Protein AF-A0A3N5QL52-F1 (afdb_monomer)

Mean predicted aligned error: 6.04 Å

Foldseek 3Di:
DDDPPHCPVVQVVQVPDPDPPDDGDDVPPVVVVVVVVVVVVVVVVVVD

Sequence (48 aa):
YGASFGGIAALLAMLNSCANGVTVVNIDNGFGAGYAAALINRREERET

Secondary structure (DSSP, 8-state):
---TTTTHHHHH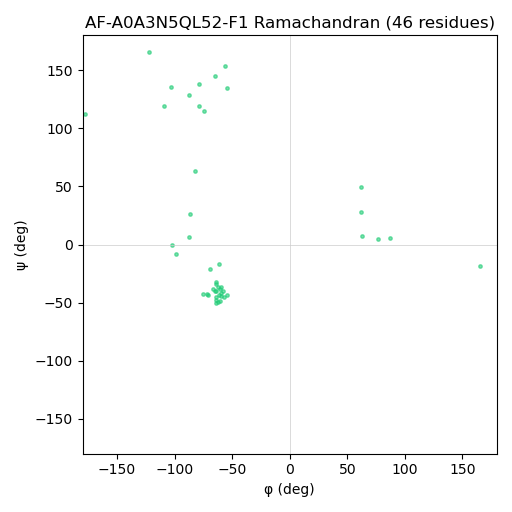HHHT---TT-----TT-HHHHHHHHHHHHHHHTT--

Radius of gyration: 13.54 Å; Cα contacts (8 Å, |Δi|>4): 17; chains: 1; bounding box: 28×17×36 Å

pLDDT: mean 85.99, std 13.33, range [49.62, 97.44]

Structure (mmCIF, N/CA/C/O backbone):
data_AF-A0A3N5QL52-F1
#
_entry.id   AF-A0A3N5QL52-F1
#
loop_
_atom_site.group_PDB
_atom_site.id
_atom_site.type_symbol
_atom_site.label_atom_id
_atom_site.label_alt_id
_atom_site.label_comp_id
_atom_site.label_asym_id
_atom_site.label_entity_id
_atom_site.label_seq_id
_atom_site.pdbx_PDB_ins_code
_atom_site.Cartn_x
_atom_site.Cartn_y
_atom_site.Cartn_z
_atom_site.occupancy
_atom_site.B_iso_or_equiv
_atom_site.auth_seq_id
_atom_site.auth_comp_id
_atom_site.auth_asym_id
_atom_site.auth_atom_id
_atom_site.pdbx_PDB_model_num
ATOM 1 N N . TYR A 1 1 ? 7.986 9.193 -11.932 1.00 49.62 1 TYR A N 1
ATOM 2 C CA . TYR A 1 1 ? 7.779 8.597 -10.596 1.00 49.62 1 TYR A CA 1
ATOM 3 C C . TYR A 1 1 ? 7.142 7.200 -10.610 1.00 49.62 1 TYR A C 1
ATOM 5 O O . TYR A 1 1 ? 6.841 6.680 -9.548 1.00 49.62 1 TYR A O 1
ATOM 13 N N . GLY A 1 2 ? 7.028 6.518 -11.757 1.00 57.19 2 GLY A N 1
ATOM 14 C CA . GLY A 1 2 ? 6.625 5.108 -11.791 1.00 57.19 2 GLY A CA 1
ATOM 15 C C . GLY A 1 2 ? 6.631 4.585 -13.223 1.00 57.19 2 GLY A C 1
ATOM 16 O O . GLY A 1 2 ? 5.882 5.106 -14.036 1.00 57.19 2 GLY A O 1
ATOM 17 N N . ALA A 1 3 ? 7.558 3.668 -13.522 1.00 55.56 3 ALA A N 1
ATOM 18 C CA . ALA A 1 3 ? 7.623 2.768 -14.693 1.00 55.56 3 ALA A CA 1
ATOM 19 C C . ALA A 1 3 ? 9.025 2.136 -14.829 1.00 55.56 3 ALA A C 1
ATOM 21 O O . ALA A 1 3 ? 9.179 1.108 -15.476 1.00 55.56 3 ALA A O 1
ATOM 22 N N . SER A 1 4 ? 10.056 2.703 -14.195 1.00 62.75 4 SER A N 1
ATOM 23 C CA . SER A 1 4 ? 11.368 2.055 -14.120 1.00 62.75 4 SER A CA 1
ATOM 24 C C . SER A 1 4 ? 11.294 0.904 -13.110 1.00 62.75 4 SER A C 1
ATOM 26 O O . SER A 1 4 ? 11.057 1.147 -11.928 1.00 62.75 4 SER A O 1
ATOM 28 N N . PHE A 1 5 ? 11.459 -0.341 -13.572 1.00 72.44 5 PHE A N 1
ATOM 29 C CA . PHE A 1 5 ? 11.498 -1.554 -12.734 1.00 72.44 5 PHE A CA 1
ATOM 30 C C . PHE A 1 5 ? 10.212 -1.851 -11.930 1.00 72.44 5 PHE A C 1
ATOM 32 O O . PHE A 1 5 ? 10.257 -2.087 -10.725 1.00 72.44 5 PHE A O 1
ATOM 39 N N . GLY A 1 6 ? 9.038 -1.832 -12.574 1.00 82.06 6 GLY A N 1
ATOM 40 C CA . GLY A 1 6 ? 7.817 -2.406 -11.974 1.00 82.06 6 GLY A CA 1
ATOM 41 C C . GLY A 1 6 ? 7.354 -1.748 -10.666 1.00 82.06 6 GLY A C 1
ATOM 42 O O . GLY A 1 6 ? 6.762 -2.404 -9.820 1.00 82.06 6 GLY A O 1
ATOM 43 N N . GLY A 1 7 ? 7.655 -0.460 -10.468 1.00 85.50 7 GLY A N 1
ATOM 44 C CA . GLY A 1 7 ? 7.181 0.296 -9.303 1.00 85.50 7 GLY A CA 1
ATOM 45 C C . GLY A 1 7 ? 8.063 0.208 -8.053 1.00 85.50 7 GLY A C 1
ATOM 46 O O . GLY A 1 7 ? 7.710 0.808 -7.041 1.00 85.50 7 GLY A O 1
ATOM 47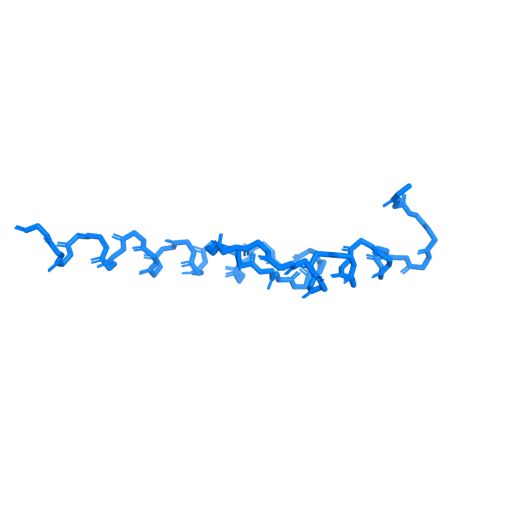 N N . ILE A 1 8 ? 9.235 -0.438 -8.115 1.00 88.19 8 ILE A N 1
ATOM 48 C CA . ILE A 1 8 ? 10.180 -0.534 -6.983 1.00 88.19 8 ILE A CA 1
ATOM 49 C C . ILE A 1 8 ? 10.553 0.849 -6.429 1.00 88.19 8 ILE A C 1
ATOM 51 O O . ILE A 1 8 ? 10.528 1.052 -5.219 1.00 88.19 8 ILE A O 1
ATOM 55 N N . ALA A 1 9 ? 10.830 1.831 -7.294 1.00 87.75 9 ALA A N 1
ATOM 56 C CA . ALA A 1 9 ? 11.141 3.194 -6.854 1.00 87.75 9 ALA A CA 1
ATOM 57 C C . ALA A 1 9 ? 9.992 3.839 -6.054 1.00 87.75 9 ALA A C 1
ATOM 59 O O . ALA A 1 9 ? 10.244 4.552 -5.086 1.00 87.75 9 ALA A O 1
ATOM 60 N N . ALA A 1 10 ? 8.738 3.568 -6.428 1.00 87.00 10 ALA A N 1
ATOM 61 C CA . ALA A 1 10 ? 7.570 4.068 -5.710 1.00 87.00 10 ALA A CA 1
ATOM 62 C C . ALA A 1 10 ? 7.392 3.347 -4.364 1.00 87.00 10 ALA A C 1
ATOM 64 O O . ALA A 1 10 ? 7.162 4.000 -3.350 1.00 87.00 10 ALA A O 1
ATOM 65 N N . LEU A 1 11 ? 7.571 2.021 -4.336 1.00 89.12 11 LEU A N 1
ATOM 66 C CA . LEU A 1 11 ? 7.500 1.232 -3.106 1.00 89.12 11 LEU A CA 1
ATOM 67 C C . LEU A 1 11 ? 8.552 1.684 -2.082 1.00 89.12 11 LEU A C 1
ATOM 69 O O . LEU A 1 11 ? 8.209 1.937 -0.928 1.00 89.12 11 LEU A O 1
ATOM 73 N N . LEU A 1 12 ? 9.814 1.836 -2.502 1.00 88.19 12 LEU A N 1
ATOM 74 C CA . LEU A 1 12 ? 10.894 2.291 -1.620 1.00 88.19 12 LEU A CA 1
ATOM 75 C C . LEU A 1 12 ? 10.676 3.727 -1.139 1.00 88.19 12 LEU A C 1
ATOM 77 O O . LEU A 1 12 ? 10.926 4.005 0.029 1.00 88.19 12 LEU A O 1
ATOM 81 N N . ALA A 1 13 ? 10.192 4.628 -1.999 1.00 91.19 13 ALA A N 1
ATOM 82 C CA . ALA A 1 13 ? 9.877 5.994 -1.588 1.00 91.19 13 ALA A CA 1
ATOM 83 C C . ALA A 1 13 ? 8.811 6.023 -0.480 1.00 91.19 13 ALA A C 1
ATOM 85 O O . ALA A 1 13 ? 8.958 6.761 0.491 1.00 91.19 13 ALA A O 1
ATOM 86 N N . MET A 1 14 ? 7.773 5.191 -0.600 1.00 92.19 14 MET A N 1
ATOM 87 C CA . MET A 1 14 ? 6.701 5.106 0.395 1.00 92.19 14 MET A CA 1
ATOM 88 C C . MET A 1 14 ? 7.170 4.445 1.698 1.00 92.19 14 MET A C 1
ATOM 90 O O . MET A 1 14 ? 6.880 4.962 2.776 1.00 92.19 14 MET A O 1
ATOM 94 N N . LEU A 1 15 ? 7.934 3.349 1.618 1.00 90.19 15 LEU A N 1
ATOM 95 C CA . LEU A 1 15 ? 8.506 2.672 2.793 1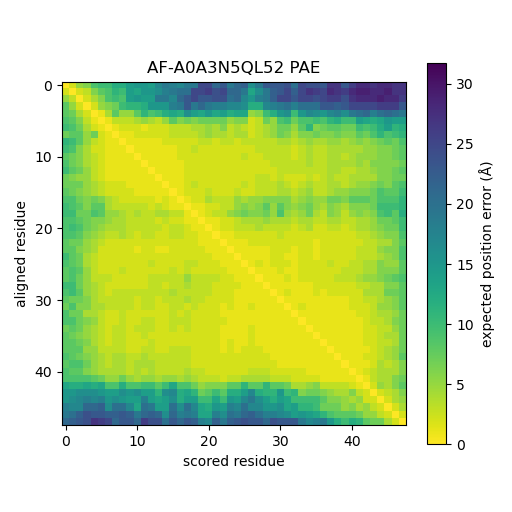.00 90.19 15 LEU A CA 1
ATOM 96 C C . LEU A 1 15 ? 9.510 3.542 3.552 1.00 90.19 15 LEU A C 1
ATOM 98 O O . LEU A 1 15 ? 9.597 3.454 4.771 1.00 90.19 15 LEU A O 1
ATOM 102 N N . ASN A 1 16 ? 10.266 4.374 2.838 1.00 91.69 16 ASN A N 1
ATOM 103 C CA . ASN A 1 16 ? 11.243 5.275 3.437 1.00 91.69 16 ASN A CA 1
ATOM 104 C C . ASN A 1 16 ? 10.631 6.625 3.855 1.00 91.69 16 ASN A C 1
ATOM 106 O O . ASN A 1 16 ? 11.362 7.543 4.226 1.00 91.69 16 ASN A O 1
ATOM 110 N N . SER A 1 17 ? 9.307 6.789 3.771 1.00 90.69 17 SER A N 1
ATOM 111 C CA . SER A 1 17 ? 8.653 8.002 4.259 1.00 90.69 17 SER A CA 1
ATOM 112 C C . SER A 1 17 ? 8.509 7.945 5.783 1.00 90.69 17 SER A C 1
ATOM 114 O O . SER A 1 17 ? 8.117 6.925 6.341 1.00 90.69 17 SER A O 1
ATOM 116 N N . CYS A 1 18 ? 8.772 9.057 6.466 1.00 90.50 18 CYS A N 1
ATOM 117 C CA . CYS A 1 18 ? 8.555 9.179 7.913 1.00 90.50 18 CYS A CA 1
ATOM 118 C C . CYS A 1 18 ? 7.117 9.618 8.259 1.00 90.50 18 CYS A C 1
ATOM 120 O O . CYS A 1 18 ? 6.897 10.276 9.275 1.00 90.50 18 CYS A O 1
ATOM 122 N N . ALA A 1 19 ? 6.139 9.337 7.394 1.00 90.94 19 ALA A 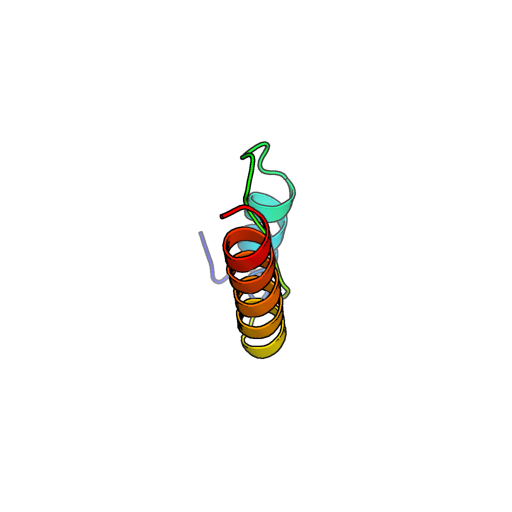N 1
ATOM 123 C CA . ALA A 1 19 ? 4.759 9.756 7.606 1.00 90.94 19 ALA A CA 1
ATOM 124 C C . ALA A 1 19 ? 4.055 8.828 8.608 1.00 90.94 19 ALA A C 1
ATOM 126 O O . ALA A 1 19 ? 3.894 7.631 8.370 1.00 90.94 19 ALA A O 1
ATOM 127 N N . ASN A 1 20 ? 3.605 9.391 9.731 1.00 91.25 20 ASN A N 1
ATOM 128 C CA . ASN A 1 20 ? 2.838 8.648 10.728 1.00 91.25 20 ASN A CA 1
ATOM 129 C C . ASN A 1 20 ? 1.488 8.185 10.163 1.00 91.25 20 ASN A C 1
ATOM 131 O O . ASN A 1 20 ? 0.846 8.900 9.397 1.00 91.25 20 ASN A O 1
ATOM 135 N N . GLY A 1 21 ? 1.043 6.998 10.584 1.00 89.88 21 GLY A N 1
ATOM 136 C CA . GLY A 1 21 ? -0.264 6.448 10.207 1.00 89.88 21 GLY A CA 1
ATOM 137 C C . GLY A 1 21 ? -0.343 5.881 8.786 1.00 89.88 21 GLY A C 1
ATOM 138 O O . GLY A 1 21 ? -1.414 5.454 8.362 1.00 89.88 21 GLY A O 1
ATOM 139 N N . VAL A 1 22 ? 0.766 5.835 8.044 1.00 93.94 22 VAL A N 1
ATOM 140 C CA . VAL A 1 22 ? 0.801 5.246 6.700 1.00 93.94 22 VAL A CA 1
ATOM 141 C C . VAL A 1 22 ? 1.082 3.747 6.786 1.00 93.94 22 VAL A C 1
ATOM 143 O O . VAL A 1 22 ? 2.048 3.312 7.406 1.00 93.94 22 VAL A O 1
ATOM 146 N N . THR A 1 23 ? 0.246 2.951 6.119 1.00 94.31 23 THR A N 1
ATOM 147 C CA . THR A 1 23 ? 0.469 1.513 5.915 1.00 94.31 23 THR A CA 1
ATOM 148 C C . THR A 1 23 ? 0.809 1.268 4.448 1.00 94.31 23 THR A C 1
ATOM 150 O O . THR A 1 23 ? 0.001 1.565 3.570 1.00 94.31 23 THR A O 1
ATOM 153 N N . VAL A 1 24 ? 2.002 0.735 4.173 1.00 94.62 24 VAL A N 1
ATOM 154 C CA . VAL A 1 24 ? 2.472 0.426 2.811 1.00 94.62 24 VAL A CA 1
ATOM 155 C C . VAL A 1 24 ? 2.373 -1.077 2.559 1.00 94.62 24 VAL A C 1
ATOM 157 O O . VAL A 1 24 ? 2.762 -1.878 3.406 1.00 94.62 24 VAL A O 1
ATOM 160 N N . VAL A 1 25 ? 1.873 -1.464 1.385 1.00 94.50 25 VAL A N 1
ATOM 161 C CA . VAL A 1 25 ? 1.796 -2.861 0.930 1.00 94.50 25 VAL A CA 1
ATOM 162 C C . VAL A 1 25 ? 2.546 -3.039 -0.390 1.00 94.50 25 VAL A C 1
ATOM 164 O O . VAL A 1 25 ? 2.873 -2.063 -1.064 1.00 94.50 25 VAL A O 1
ATOM 167 N N . ASN A 1 26 ? 2.812 -4.292 -0.767 1.00 92.94 26 ASN A N 1
ATOM 168 C CA . ASN A 1 26 ? 3.406 -4.620 -2.064 1.00 92.94 26 ASN A CA 1
ATOM 169 C C . ASN A 1 26 ? 2.568 -4.064 -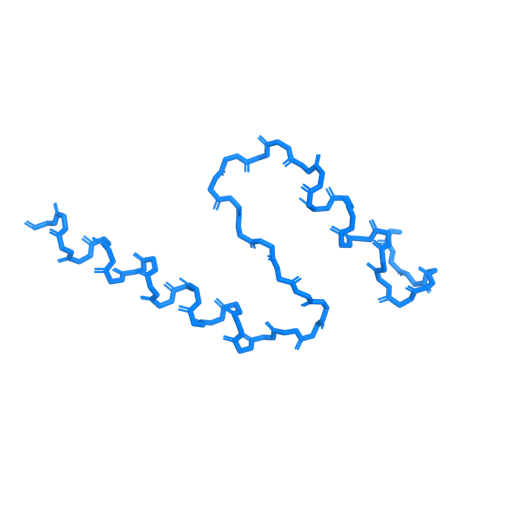3.229 1.00 92.94 26 ASN A C 1
ATOM 171 O O . ASN A 1 26 ? 1.347 -3.932 -3.118 1.00 92.94 26 ASN A O 1
ATOM 175 N N . ILE A 1 27 ? 3.227 -3.808 -4.365 1.00 91.44 27 ILE A N 1
ATOM 176 C CA . ILE A 1 27 ? 2.550 -3.447 -5.617 1.00 91.44 27 ILE A CA 1
ATOM 177 C C . ILE A 1 27 ? 1.512 -4.523 -5.954 1.00 91.44 27 ILE A C 1
ATOM 179 O O . ILE A 1 27 ? 1.772 -5.716 -5.794 1.00 91.44 27 ILE A O 1
ATOM 183 N N . ASP A 1 28 ? 0.320 -4.073 -6.340 1.00 91.25 28 ASP A N 1
ATOM 184 C CA . ASP A 1 28 ? -0.858 -4.891 -6.648 1.00 91.25 28 ASP A CA 1
ATOM 185 C C . ASP A 1 28 ? -1.422 -5.735 -5.485 1.00 91.25 28 ASP A C 1
ATOM 187 O O . ASP A 1 28 ? -2.380 -6.488 -5.670 1.00 91.25 28 ASP A O 1
ATOM 191 N N . ASN A 1 29 ? -0.933 -5.573 -4.247 1.00 93.81 29 ASN A N 1
ATOM 192 C CA . ASN A 1 29 ? -1.498 -6.251 -3.074 1.00 93.81 29 ASN A CA 1
ATOM 193 C C . ASN A 1 29 ? -2.728 -5.516 -2.506 1.00 93.81 29 ASN A C 1
ATOM 195 O O . ASN A 1 29 ? -2.742 -5.051 -1.361 1.00 93.81 29 ASN A O 1
ATOM 199 N N . GLY A 1 30 ? -3.789 -5.432 -3.311 1.00 95.75 30 GLY A N 1
ATOM 200 C CA . GLY A 1 30 ? -5.052 -4.804 -2.911 1.00 95.75 30 GLY A CA 1
ATOM 201 C C . GLY A 1 30 ? -5.754 -5.526 -1.754 1.00 95.75 30 GLY A C 1
ATOM 202 O O . GLY A 1 30 ? -6.367 -4.884 -0.903 1.00 95.75 30 GLY A O 1
ATOM 203 N N . PHE A 1 31 ? -5.615 -6.853 -1.663 1.00 97.31 31 PHE A N 1
ATOM 204 C CA . PHE A 1 31 ? -6.182 -7.632 -0.559 1.00 97.31 31 PHE A CA 1
ATOM 205 C C . PHE A 1 31 ? -5.551 -7.260 0.788 1.00 97.31 31 PHE A C 1
ATOM 207 O O . PHE A 1 31 ? -6.268 -6.990 1.751 1.00 97.31 31 PHE A O 1
ATOM 214 N N . GLY A 1 32 ? -4.217 -7.194 0.856 1.00 97.12 32 GLY A N 1
ATOM 215 C CA . GLY A 1 32 ? -3.503 -6.794 2.068 1.00 97.12 32 GLY A CA 1
ATOM 216 C C . GLY A 1 32 ? -3.865 -5.378 2.514 1.00 97.12 32 GLY A C 1
ATOM 217 O O . GLY A 1 32 ? -4.050 -5.149 3.709 1.00 97.12 32 GLY A O 1
ATOM 218 N N . ALA A 1 33 ? -4.049 -4.457 1.561 1.00 97.44 33 ALA A N 1
ATOM 219 C CA . ALA A 1 33 ? -4.515 -3.102 1.852 1.00 97.44 33 ALA A CA 1
ATOM 220 C C . ALA A 1 33 ? -5.923 -3.102 2.471 1.00 97.44 33 ALA A C 1
ATOM 222 O O . ALA A 1 33 ? -6.134 -2.495 3.520 1.00 97.44 33 ALA A O 1
ATOM 223 N N . GLY A 1 34 ? -6.873 -3.824 1.866 1.00 97.25 34 GLY A N 1
ATOM 224 C CA . GLY A 1 34 ? -8.245 -3.910 2.373 1.00 97.25 34 GLY A CA 1
ATOM 225 C C . GLY A 1 34 ? -8.337 -4.586 3.743 1.00 97.25 34 GLY A C 1
ATOM 226 O O . GLY A 1 34 ? -9.064 -4.123 4.620 1.00 97.25 34 GLY A O 1
ATOM 227 N N . TYR A 1 35 ? -7.556 -5.645 3.962 1.00 97.31 35 TYR A N 1
ATOM 228 C CA . TYR A 1 35 ? -7.491 -6.321 5.255 1.00 97.31 35 TYR A CA 1
ATOM 229 C C . TYR A 1 35 ? -6.928 -5.407 6.353 1.00 97.31 35 TYR A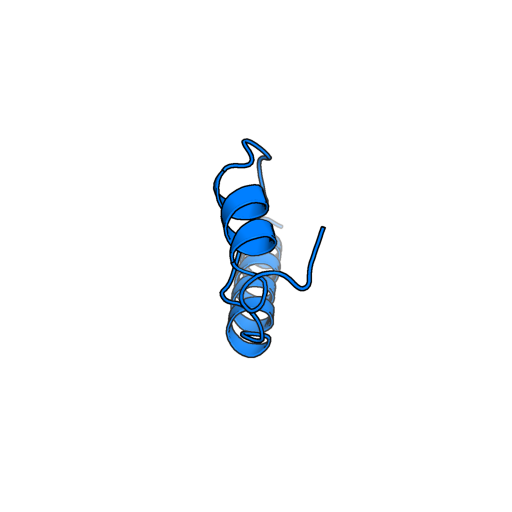 C 1
ATOM 231 O O . TYR A 1 35 ? -7.512 -5.314 7.433 1.00 97.31 35 TYR A O 1
ATOM 239 N N . ALA A 1 36 ? -5.836 -4.687 6.071 1.00 96.81 36 ALA A N 1
ATOM 240 C CA . ALA A 1 36 ? -5.266 -3.721 7.006 1.00 96.81 36 ALA A CA 1
ATOM 241 C C . ALA A 1 36 ? -6.258 -2.592 7.335 1.00 96.81 36 ALA A C 1
ATOM 243 O O . ALA A 1 36 ? -6.444 -2.273 8.508 1.00 96.81 36 ALA A O 1
ATOM 244 N N . ALA A 1 37 ? -6.956 -2.055 6.329 1.00 96.50 37 ALA A N 1
ATOM 245 C CA . ALA A 1 37 ? -7.993 -1.045 6.530 1.00 96.50 37 ALA A CA 1
ATOM 246 C C . ALA A 1 37 ? -9.132 -1.556 7.430 1.00 96.50 37 ALA A C 1
ATOM 248 O O . ALA A 1 37 ? -9.531 -0.876 8.373 1.00 96.50 37 ALA A O 1
ATOM 249 N N . ALA A 1 38 ? -9.608 -2.786 7.207 1.00 96.88 38 ALA A N 1
ATOM 250 C CA . ALA A 1 38 ? -10.641 -3.390 8.047 1.00 96.88 38 ALA A CA 1
ATOM 251 C C . ALA A 1 38 ? -10.186 -3.562 9.507 1.00 96.88 38 ALA A C 1
ATOM 253 O O . ALA A 1 38 ? -10.984 -3.380 10.425 1.00 96.88 38 ALA A O 1
ATOM 254 N N . LEU A 1 39 ? -8.914 -3.899 9.740 1.00 95.12 39 LEU A N 1
ATOM 255 C CA . LEU A 1 39 ? -8.358 -3.975 11.093 1.00 95.12 39 LEU A CA 1
ATOM 256 C C . LEU A 1 39 ? -8.286 -2.607 11.775 1.00 95.12 39 LEU A C 1
ATOM 258 O O . LEU A 1 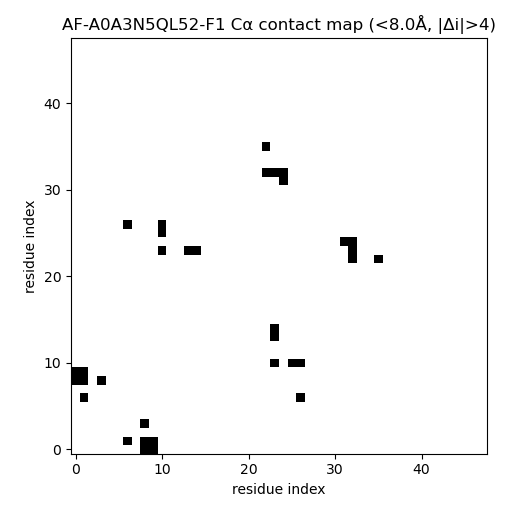39 ? -8.550 -2.536 12.972 1.00 95.12 39 LEU A O 1
ATOM 262 N N . ILE A 1 40 ? -7.941 -1.549 11.038 1.00 94.94 40 ILE A N 1
ATOM 263 C CA . ILE A 1 40 ? -7.909 -0.176 11.561 1.00 94.94 40 ILE A CA 1
ATOM 264 C C . ILE A 1 40 ? -9.321 0.263 11.960 1.00 94.94 40 ILE A C 1
ATOM 266 O O . ILE A 1 40 ? -9.527 0.637 13.110 1.00 94.94 40 ILE A O 1
ATOM 270 N N . ASN A 1 41 ? -10.309 0.099 11.075 1.00 94.62 41 ASN A N 1
ATOM 271 C CA . ASN A 1 41 ? -11.699 0.470 11.371 1.00 94.62 41 ASN A CA 1
ATOM 272 C C . ASN A 1 41 ? -12.247 -0.269 12.603 1.00 94.62 41 ASN A C 1
ATOM 274 O O . ASN A 1 41 ? -12.907 0.322 13.447 1.00 94.62 41 ASN A O 1
ATOM 278 N N . ARG A 1 42 ? -11.916 -1.556 12.757 1.00 94.00 42 ARG A N 1
ATOM 279 C CA . ARG A 1 42 ? -12.324 -2.348 13.930 1.00 94.00 42 ARG A CA 1
ATOM 280 C C . ARG A 1 42 ? -11.636 -1.937 15.232 1.00 94.00 42 ARG A C 1
ATOM 282 O O . ARG A 1 42 ? -12.111 -2.321 16.298 1.00 94.00 42 ARG A O 1
ATOM 289 N N . ARG A 1 43 ? -10.480 -1.266 15.172 1.00 84.00 43 ARG A N 1
ATOM 290 C CA . ARG A 1 43 ? -9.839 -0.692 16.366 1.00 84.00 43 ARG A CA 1
ATOM 291 C C . ARG A 1 43 ? -10.577 0.567 16.808 1.00 84.00 43 ARG A C 1
ATOM 293 O O . ARG A 1 43 ? -10.863 0.671 17.991 1.00 84.00 43 ARG A O 1
ATOM 300 N N . GLU A 1 44 ? -10.968 1.418 15.861 1.00 75.50 44 GLU A N 1
ATOM 301 C CA . GLU A 1 44 ? -11.798 2.604 16.122 1.00 75.50 44 GLU A CA 1
ATOM 302 C C . GLU A 1 44 ? -13.125 2.226 16.809 1.00 75.50 44 GLU A C 1
ATOM 304 O O . GLU A 1 44 ? -13.481 2.797 17.833 1.00 75.50 44 GLU A O 1
ATOM 309 N N . GLU A 1 45 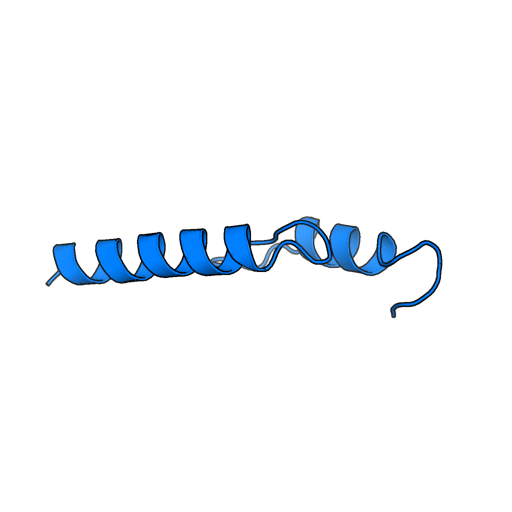? -13.805 1.178 16.326 1.00 68.69 45 GLU A N 1
ATOM 310 C CA . GLU A 1 45 ? -15.063 0.665 16.910 1.00 68.69 45 GLU A CA 1
ATOM 311 C C . GLU A 1 45 ? -14.940 0.170 18.365 1.00 68.69 45 GLU A C 1
ATOM 313 O O . GLU A 1 45 ? -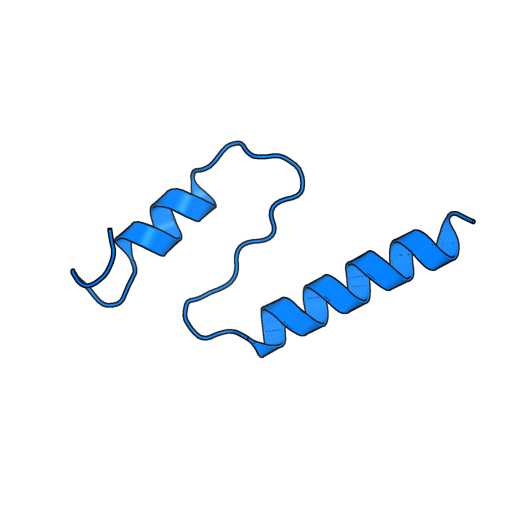15.952 -0.034 19.031 1.00 68.69 45 GLU A O 1
ATOM 318 N N . ARG A 1 46 ? -13.723 -0.090 18.857 1.00 64.25 46 ARG A N 1
ATOM 319 C CA . ARG A 1 46 ? -13.479 -0.563 20.233 1.00 64.25 46 ARG A CA 1
ATOM 320 C C . ARG A 1 46 ? -13.056 0.547 21.189 1.00 64.25 46 ARG A C 1
ATOM 322 O O . ARG A 1 46 ? -12.930 0.279 22.382 1.00 64.25 46 ARG A O 1
ATOM 329 N N . GLU A 1 47 ? -12.795 1.742 20.672 1.00 61.47 47 GLU A N 1
ATOM 330 C CA . GLU A 1 47 ? -12.348 2.903 21.447 1.00 61.47 47 GLU A CA 1
ATOM 331 C C . GLU A 1 47 ? -13.484 3.916 21.705 1.00 61.47 47 GLU A C 1
ATOM 333 O O . GLU A 1 47 ? -13.267 4.902 22.410 1.00 61.47 47 GLU A O 1
ATOM 338 N N . THR A 1 48 ? -14.699 3.640 21.211 1.00 52.09 48 THR A N 1
ATOM 339 C CA . THR A 1 48 ? -15.958 4.349 21.528 1.00 52.09 48 THR A CA 1
ATOM 340 C C . THR A 1 48 ? -16.825 3.564 22.502 1.00 52.09 48 THR A C 1
ATOM 342 O O . THR A 1 48 ? -17.393 4.186 23.425 1.00 52.09 48 THR A O 1
#

Solvent-accessible surface area (backbone atoms only — not comparable to full-atom values): 3166 Å² total; per-residue (Å²): 129,74,69,70,73,87,35,49,66,44,51,51,53,59,71,72,48,91,61,83,93,69,84,85,69,63,89,90,38,58,65,60,49,53,55,52,50,54,54,51,55,56,51,57,71,71,76,112